Protein AF-A0A238J8S8-F1 (afdb_monomer_lite)

Organism: NCBI:txid1037362

pLDDT: mean 77.93, std 16.81, range [37.62, 94.56]

Structure (mmCIF, N/CA/C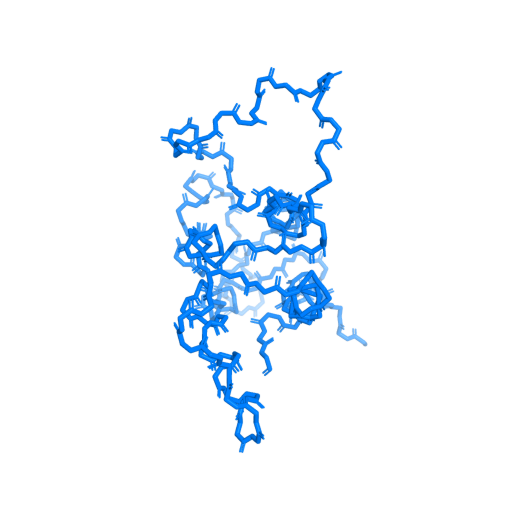/O backbone):
data_AF-A0A238J8S8-F1
#
_entry.id   AF-A0A238J8S8-F1
#
loop_
_atom_site.group_PDB
_atom_site.id
_atom_site.type_symbol
_atom_site.label_atom_id
_atom_site.label_alt_id
_atom_site.label_comp_id
_atom_site.label_asym_id
_atom_site.label_entity_id
_atom_site.label_seq_id
_atom_site.pdbx_PDB_ins_code
_atom_site.Cartn_x
_atom_site.Cartn_y
_atom_site.Cartn_z
_atom_site.occupancy
_atom_site.B_iso_or_equiv
_atom_site.auth_seq_id
_atom_site.auth_comp_id
_atom_site.auth_asym_id
_atom_site.auth_atom_id
_atom_site.pdbx_PDB_model_num
ATOM 1 N N . MET A 1 1 ? 2.644 -18.441 -16.752 1.00 52.22 1 MET A N 1
ATOM 2 C CA . MET A 1 1 ? 2.017 -17.945 -15.512 1.00 52.22 1 MET A CA 1
ATOM 3 C C . MET A 1 1 ? 2.618 -16.582 -15.269 1.00 52.22 1 MET A C 1
ATOM 5 O O . MET A 1 1 ? 3.835 -16.481 -15.352 1.00 52.22 1 MET A O 1
ATOM 9 N N . THR A 1 2 ? 1.791 -15.558 -15.099 1.00 69.06 2 THR A N 1
ATOM 10 C CA . THR A 1 2 ? 2.267 -14.206 -14.802 1.00 69.06 2 THR A CA 1
ATOM 11 C C . THR A 1 2 ? 2.541 -14.124 -13.307 1.00 69.06 2 THR A C 1
ATOM 13 O O . THR A 1 2 ? 1.655 -14.419 -12.505 1.00 69.06 2 THR A O 1
ATOM 16 N N . GLU A 1 3 ? 3.782 -13.821 -12.946 1.00 87.56 3 GLU A N 1
ATOM 17 C CA . GLU A 1 3 ? 4.188 -13.615 -11.560 1.00 87.56 3 GLU A CA 1
ATOM 18 C C . GLU A 1 3 ? 3.753 -12.212 -11.130 1.00 87.56 3 GLU A C 1
ATOM 20 O O . GLU A 1 3 ? 3.918 -11.257 -11.888 1.00 87.56 3 GLU A O 1
ATOM 25 N N . HIS A 1 4 ? 3.159 -12.103 -9.945 1.00 91.31 4 HIS A N 1
ATOM 26 C CA . HIS A 1 4 ? 2.724 -10.834 -9.374 1.00 91.31 4 HIS A CA 1
ATOM 27 C C . HIS A 1 4 ? 3.414 -10.628 -8.031 1.00 91.31 4 HIS A C 1
ATOM 29 O O . HIS A 1 4 ? 3.673 -11.591 -7.308 1.00 91.31 4 HIS A O 1
ATOM 35 N N . THR A 1 5 ? 3.691 -9.373 -7.711 1.00 93.31 5 THR A N 1
ATOM 36 C CA . THR A 1 5 ? 4.216 -8.949 -6.410 1.00 93.31 5 THR A CA 1
ATOM 37 C C . THR A 1 5 ? 3.113 -8.246 -5.608 1.00 93.31 5 THR A C 1
ATOM 39 O O . THR A 1 5 ? 1.929 -8.324 -5.952 1.00 93.31 5 THR A O 1
ATOM 42 N N . TYR A 1 6 ? 3.486 -7.568 -4.524 1.00 93.56 6 TYR A N 1
ATOM 43 C CA . TYR A 1 6 ? 2.571 -6.763 -3.724 1.00 93.56 6 TYR A CA 1
ATOM 44 C C . TYR A 1 6 ? 1.787 -5.765 -4.579 1.00 93.56 6 TYR A C 1
ATOM 46 O O . TYR A 1 6 ? 2.303 -5.187 -5.540 1.00 93.56 6 TYR A O 1
ATOM 54 N N . PHE A 1 7 ? 0.543 -5.546 -4.165 1.00 94.56 7 PHE A N 1
ATOM 55 C CA . PHE A 1 7 ? -0.431 -4.660 -4.787 1.00 94.56 7 PHE A CA 1
ATOM 56 C C . PHE A 1 7 ? -0.780 -5.061 -6.225 1.00 94.56 7 PHE A C 1
ATOM 58 O O . PHE A 1 7 ? -1.076 -4.208 -7.056 1.00 94.56 7 PHE A O 1
ATOM 65 N N . GLY A 1 8 ? -0.737 -6.364 -6.521 1.00 93.06 8 GLY A N 1
ATOM 66 C CA . GLY A 1 8 ? -1.203 -6.923 -7.789 1.00 93.06 8 GLY A CA 1
ATOM 67 C C . GLY A 1 8 ? -0.371 -6.533 -9.010 1.00 93.06 8 GLY A C 1
ATOM 68 O O . GLY A 1 8 ? -0.835 -6.715 -10.133 1.00 93.06 8 GLY A O 1
ATOM 69 N N . LEU A 1 9 ? 0.839 -5.995 -8.826 1.00 93.31 9 LEU A N 1
ATOM 70 C CA . LEU A 1 9 ? 1.680 -5.578 -9.946 1.00 93.31 9 LEU A CA 1
ATOM 71 C C . LEU A 1 9 ? 2.335 -6.782 -10.628 1.00 93.31 9 LEU A C 1
ATOM 73 O O . LEU A 1 9 ? 2.892 -7.659 -9.966 1.00 93.31 9 LEU A O 1
ATOM 77 N N . GLU A 1 10 ? 2.306 -6.801 -11.960 1.00 92.81 10 GLU A N 1
ATOM 78 C CA . GLU A 1 10 ? 2.981 -7.812 -12.776 1.00 92.81 10 GLU A CA 1
ATOM 79 C C . GLU A 1 10 ? 4.509 -7.672 -12.677 1.00 92.81 10 GLU A C 1
ATOM 81 O O . GLU A 1 10 ? 5.077 -6.592 -12.874 1.00 92.81 10 GLU A O 1
ATOM 86 N N . VAL A 1 11 ? 5.192 -8.793 -12.441 1.00 91.44 11 VAL A N 1
ATOM 87 C CA . VAL A 1 11 ? 6.652 -8.879 -12.479 1.00 91.44 11 VAL A CA 1
ATOM 88 C C . VAL A 1 11 ? 7.111 -9.107 -13.918 1.00 91.44 11 VAL A C 1
ATOM 90 O O . VAL A 1 11 ? 6.953 -10.182 -14.503 1.00 91.44 11 VAL A O 1
ATOM 93 N N . VAL A 1 12 ? 7.754 -8.097 -14.498 1.00 89.12 12 VAL A N 1
ATOM 94 C CA . VAL A 1 12 ? 8.242 -8.137 -15.877 1.00 89.12 12 VAL A CA 1
ATOM 95 C C . VAL A 1 12 ? 9.583 -8.867 -15.932 1.00 89.12 12 VAL A C 1
ATOM 97 O O . VAL A 1 12 ? 10.610 -8.371 -15.458 1.00 89.12 12 VAL A O 1
ATOM 100 N N . ASN A 1 13 ? 9.588 -10.051 -16.554 1.00 83.44 13 ASN A N 1
ATOM 101 C CA . ASN A 1 13 ? 10.779 -10.883 -16.787 1.00 83.44 13 ASN A CA 1
ATOM 102 C C . ASN A 1 13 ? 11.595 -11.203 -15.514 1.00 83.44 13 ASN A C 1
ATOM 104 O O . ASN A 1 13 ? 12.815 -11.358 -15.600 1.00 83.44 13 ASN A O 1
ATOM 108 N N . GLY A 1 14 ? 10.955 -11.247 -14.339 1.00 83.06 14 GLY A N 1
ATOM 109 C CA . GLY A 1 14 ? 11.632 -11.461 -13.051 1.00 83.06 14 GLY A CA 1
ATOM 110 C C . GLY A 1 14 ? 12.559 -10.315 -12.620 1.00 83.06 14 GLY A C 1
ATOM 111 O O . GLY A 1 14 ? 13.424 -10.518 -11.772 1.00 83.06 14 GLY A O 1
ATOM 112 N N . ARG A 1 15 ? 12.462 -9.131 -13.245 1.00 83.88 15 ARG A N 1
ATOM 113 C CA . ARG A 1 15 ? 13.406 -8.015 -13.027 1.00 83.88 15 ARG A CA 1
ATOM 114 C C . ARG A 1 15 ? 12.822 -6.861 -12.232 1.00 83.88 15 ARG A C 1
ATOM 116 O O . ARG A 1 15 ? 13.550 -6.206 -11.488 1.00 83.88 15 ARG A O 1
ATOM 123 N N . GLY A 1 16 ? 11.544 -6.571 -12.431 1.00 88.38 16 GLY A N 1
ATOM 124 C CA . GLY A 1 16 ? 10.948 -5.364 -11.889 1.00 88.38 16 GLY A CA 1
ATOM 125 C C . GLY A 1 16 ? 9.493 -5.186 -12.260 1.00 88.38 16 GLY A C 1
ATOM 126 O O . GLY A 1 16 ? 8.918 -5.997 -12.986 1.00 88.38 16 GLY A O 1
ATOM 127 N N . VAL A 1 17 ? 8.935 -4.094 -11.763 1.00 90.81 17 VAL A N 1
ATOM 128 C CA . VAL A 1 17 ? 7.557 -3.664 -12.004 1.00 90.81 17 VAL A CA 1
ATOM 129 C C . VAL A 1 17 ? 7.558 -2.396 -12.851 1.00 90.81 17 VAL A C 1
ATOM 131 O O . VAL A 1 17 ? 8.503 -1.600 -12.790 1.00 90.81 17 VAL A O 1
ATOM 134 N N . ARG A 1 18 ? 6.523 -2.204 -13.672 1.00 90.50 18 ARG A N 1
ATOM 135 C CA . ARG A 1 18 ? 6.425 -1.014 -14.525 1.00 90.50 18 ARG A CA 1
ATOM 136 C C . ARG A 1 18 ? 6.125 0.219 -13.682 1.00 90.50 18 ARG A C 1
ATOM 138 O O . ARG A 1 18 ? 5.187 0.219 -12.887 1.00 90.50 18 ARG A O 1
ATOM 145 N N . SER A 1 19 ? 6.850 1.308 -13.928 1.00 88.56 19 SER A N 1
ATOM 146 C CA . SER A 1 19 ? 6.572 2.592 -13.274 1.00 88.56 19 SER A CA 1
ATOM 147 C C . SER A 1 19 ? 5.163 3.114 -13.583 1.00 88.56 19 SER A C 1
ATOM 149 O O . SER A 1 19 ? 4.573 3.799 -12.753 1.00 88.56 19 SER A O 1
ATOM 151 N N . THR A 1 20 ? 4.606 2.784 -14.754 1.00 89.25 20 THR A N 1
ATOM 152 C CA . THR A 1 20 ? 3.225 3.132 -15.131 1.00 89.25 20 THR A CA 1
ATOM 153 C C . THR A 1 20 ? 2.192 2.417 -14.276 1.00 89.25 20 THR A C 1
ATOM 155 O O . THR A 1 20 ? 1.210 3.036 -13.885 1.00 89.25 20 THR A O 1
ATOM 158 N N . ASP A 1 21 ? 2.432 1.148 -13.949 1.00 91.81 21 ASP A N 1
ATOM 159 C CA . ASP A 1 21 ? 1.497 0.349 -13.158 1.00 91.81 21 ASP A CA 1
ATOM 160 C C . ASP A 1 21 ? 1.533 0.818 -11.695 1.00 91.81 21 ASP A C 1
ATOM 162 O O . ASP A 1 21 ? 0.488 0.987 -11.070 1.00 91.81 21 ASP A O 1
ATOM 166 N N . ILE A 1 22 ? 2.721 1.173 -11.180 1.00 91.50 22 ILE A N 1
ATOM 167 C CA . ILE A 1 22 ? 2.851 1.833 -9.870 1.00 91.50 22 ILE A CA 1
ATOM 168 C C . ILE A 1 22 ? 2.095 3.170 -9.841 1.00 91.50 22 ILE A C 1
ATOM 170 O O . ILE A 1 22 ? 1.451 3.487 -8.844 1.00 91.50 22 ILE A O 1
ATOM 174 N N . ALA A 1 23 ? 2.140 3.953 -10.924 1.00 90.81 23 ALA A N 1
ATOM 175 C CA . ALA A 1 23 ? 1.446 5.241 -11.007 1.00 90.81 23 ALA A CA 1
ATOM 176 C C . ALA A 1 23 ? -0.089 5.119 -10.943 1.00 90.81 23 ALA A C 1
ATOM 178 O O . ALA A 1 23 ? -0.769 6.110 -10.679 1.00 90.81 23 ALA A O 1
ATOM 179 N N . CYS A 1 24 ? -0.639 3.922 -11.159 1.00 92.75 24 CYS A N 1
ATOM 180 C CA . CYS A 1 24 ? -2.065 3.646 -11.002 1.00 92.75 24 CYS A CA 1
ATOM 181 C C . CYS A 1 24 ? -2.464 3.290 -9.561 1.00 92.75 24 CYS A C 1
ATOM 183 O O . CYS A 1 24 ? -3.660 3.234 -9.267 1.00 92.75 24 CYS A O 1
ATOM 185 N N . LEU A 1 25 ? -1.505 3.053 -8.661 1.00 94.38 25 LEU A N 1
ATOM 186 C CA . LEU A 1 25 ? -1.804 2.661 -7.288 1.00 94.38 25 LEU A CA 1
ATOM 187 C C . LEU A 1 25 ? -2.322 3.840 -6.450 1.00 94.38 25 LEU A C 1
ATOM 189 O O . LEU A 1 25 ? -1.846 4.968 -6.601 1.00 94.38 25 LEU A O 1
ATOM 193 N N . PRO A 1 26 ? -3.210 3.589 -5.469 1.00 93.44 26 PRO A N 1
ATOM 194 C CA . PRO A 1 26 ? -3.768 4.638 -4.611 1.00 93.44 26 PRO A CA 1
ATOM 195 C C . PRO A 1 26 ? -2.768 5.417 -3.746 1.00 93.44 26 PRO A C 1
ATOM 197 O O . PRO A 1 26 ? -3.154 6.389 -3.111 1.00 93.44 26 PRO A O 1
ATOM 200 N N . PHE A 1 27 ? -1.507 4.985 -3.690 1.00 91.62 27 PHE A N 1
ATOM 201 C CA . PHE A 1 27 ? -0.420 5.629 -2.950 1.00 91.62 27 PHE A CA 1
ATOM 202 C C . PHE A 1 27 ? 0.771 5.991 -3.861 1.00 91.62 27 PHE A C 1
ATOM 204 O O . PHE A 1 27 ? 1.892 6.150 -3.377 1.00 91.62 27 PHE A O 1
ATOM 211 N N . ALA A 1 28 ? 0.557 6.131 -5.174 1.00 90.38 28 ALA A N 1
ATOM 212 C CA . ALA A 1 28 ? 1.609 6.448 -6.148 1.00 90.38 28 ALA A CA 1
ATOM 213 C C . ALA A 1 28 ? 2.428 7.706 -5.794 1.00 90.38 28 ALA A C 1
ATOM 215 O O . ALA A 1 28 ? 3.653 7.718 -5.947 1.00 90.38 28 ALA A O 1
ATOM 216 N N . ASP A 1 29 ? 1.776 8.746 -5.267 1.00 87.44 29 ASP A N 1
ATOM 217 C CA . ASP A 1 29 ? 2.447 9.975 -4.824 1.00 87.44 29 ASP A CA 1
ATOM 218 C C . ASP A 1 29 ? 3.370 9.717 -3.629 1.00 87.44 29 ASP A C 1
ATOM 220 O O . ASP A 1 29 ? 4.489 10.227 -3.570 1.00 87.44 29 ASP A O 1
ATOM 224 N N . PHE A 1 30 ? 2.928 8.875 -2.694 1.00 87.00 30 PHE A N 1
ATOM 225 C CA . PHE A 1 30 ? 3.712 8.475 -1.528 1.00 87.00 30 PHE A CA 1
ATOM 226 C C . PHE A 1 30 ? 4.919 7.625 -1.929 1.00 87.00 30 PHE A C 1
ATOM 228 O O . PHE A 1 30 ? 6.034 7.881 -1.473 1.00 87.00 30 PHE A O 1
ATOM 235 N N . TRP A 1 31 ? 4.732 6.676 -2.853 1.00 86.88 31 TRP A N 1
ATOM 236 C CA . TRP A 1 31 ? 5.847 5.962 -3.475 1.00 86.88 31 TRP A CA 1
ATOM 237 C C . TRP A 1 31 ? 6.837 6.939 -4.120 1.00 86.88 31 TRP A C 1
ATOM 239 O O . TRP A 1 31 ? 8.026 6.883 -3.815 1.00 86.88 31 TRP A O 1
ATOM 249 N N . SER A 1 32 ? 6.360 7.879 -4.940 1.00 83.12 32 SER A N 1
ATOM 250 C CA . SER A 1 32 ? 7.204 8.850 -5.655 1.00 83.12 32 SER A CA 1
ATOM 251 C C . SER A 1 32 ? 8.058 9.710 -4.713 1.00 83.12 32 SER A C 1
ATOM 253 O O . SER A 1 32 ? 9.208 10.018 -5.027 1.00 83.12 32 SER A O 1
ATOM 255 N N . GLN A 1 33 ? 7.535 10.052 -3.533 1.00 80.06 33 GLN A N 1
ATOM 256 C CA . GLN A 1 33 ? 8.285 10.757 -2.485 1.00 80.06 33 GLN A CA 1
ATOM 257 C C . GLN A 1 33 ? 9.313 9.862 -1.779 1.00 80.06 33 GLN A C 1
ATOM 259 O O . GLN A 1 33 ? 10.346 10.353 -1.327 1.00 80.06 33 GLN A O 1
ATOM 264 N N . SER A 1 34 ? 9.057 8.554 -1.704 1.00 72.00 34 SER A N 1
ATOM 265 C CA . SER A 1 34 ? 9.952 7.581 -1.066 1.00 72.00 34 SER A CA 1
ATOM 266 C C . SER A 1 34 ? 11.189 7.217 -1.879 1.00 72.00 34 SER A C 1
ATOM 268 O O . SER A 1 34 ? 12.160 6.694 -1.333 1.00 72.00 34 SER A O 1
ATOM 270 N N . VAL A 1 35 ? 11.162 7.511 -3.177 1.00 71.69 35 VAL A N 1
ATOM 271 C CA . VAL A 1 35 ? 12.156 7.049 -4.146 1.00 71.69 35 VAL A CA 1
ATOM 272 C C . VAL A 1 35 ? 13.107 8.128 -4.642 1.00 71.69 35 VAL A C 1
ATOM 274 O O . VAL A 1 35 ? 13.786 7.930 -5.655 1.00 71.69 35 VAL A O 1
ATOM 277 N N . VAL A 1 36 ? 13.202 9.254 -3.931 1.00 63.03 36 VAL A N 1
ATOM 278 C CA . VAL A 1 36 ? 14.194 10.299 -4.213 1.00 63.03 36 VAL A CA 1
ATOM 279 C C . VAL A 1 36 ? 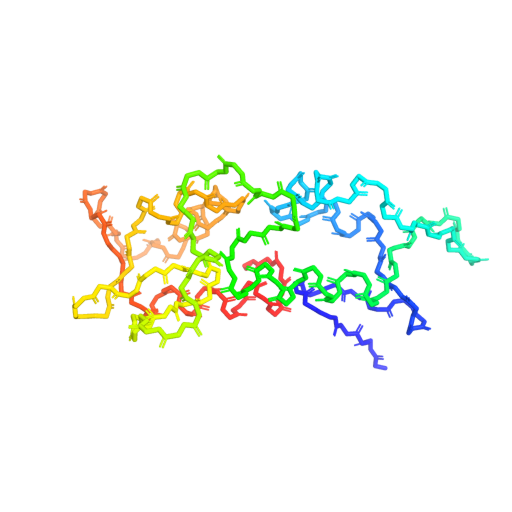15.599 9.688 -4.104 1.00 63.03 36 VAL A C 1
ATOM 281 O O . VAL A 1 36 ? 16.108 9.443 -3.016 1.00 63.03 36 VAL A O 1
ATOM 284 N N . GLY A 1 37 ? 16.220 9.402 -5.254 1.00 55.41 37 GLY A N 1
ATOM 285 C CA . GLY A 1 37 ? 17.527 8.740 -5.346 1.00 55.41 37 GLY A CA 1
ATOM 286 C C . GLY A 1 37 ? 17.504 7.211 -5.514 1.00 55.41 37 GLY A C 1
ATOM 287 O O . GLY A 1 37 ? 18.574 6.605 -5.507 1.00 55.41 37 GLY A O 1
ATOM 288 N N . SER A 1 38 ? 16.336 6.578 -5.680 1.00 57.84 38 SER A N 1
ATOM 289 C CA . SER A 1 38 ? 16.254 5.149 -6.036 1.00 57.84 38 SER A CA 1
ATOM 290 C C . SER A 1 38 ? 16.752 4.888 -7.463 1.00 57.84 38 SER A C 1
ATOM 292 O O . SER A 1 38 ? 16.695 5.763 -8.334 1.00 57.84 38 SER A O 1
ATOM 294 N N . THR A 1 39 ? 17.233 3.670 -7.716 1.00 57.06 39 THR A N 1
ATOM 295 C CA . THR A 1 39 ? 17.759 3.304 -9.033 1.00 57.06 39 THR A CA 1
ATOM 296 C C . THR A 1 39 ? 16.617 2.819 -9.920 1.00 57.06 39 THR A C 1
ATOM 298 O O . THR A 1 39 ? 16.103 1.721 -9.740 1.00 57.06 39 THR A O 1
ATOM 301 N N . GLN A 1 40 ? 16.233 3.622 -10.910 1.00 65.12 40 GLN A N 1
ATOM 302 C CA . GLN A 1 40 ? 15.319 3.190 -11.969 1.00 65.12 40 GLN A CA 1
ATOM 303 C C . GLN A 1 40 ? 16.116 2.672 -13.166 1.00 65.12 40 GLN A C 1
ATOM 305 O O . GLN A 1 40 ? 17.169 3.220 -13.507 1.00 65.12 40 GLN A O 1
ATOM 310 N N . ALA A 1 41 ? 15.610 1.632 -13.824 1.00 60.00 41 ALA A N 1
ATOM 311 C CA . ALA A 1 41 ? 16.208 1.088 -15.035 1.00 60.00 41 ALA A CA 1
ATOM 312 C C . ALA A 1 41 ? 15.266 1.271 -16.229 1.00 60.00 41 ALA A C 1
ATOM 314 O O . ALA A 1 41 ? 14.056 1.081 -16.121 1.00 60.00 41 ALA A O 1
ATOM 315 N N . LEU A 1 42 ? 15.825 1.594 -17.395 1.00 59.28 42 LEU A N 1
ATOM 316 C CA . LEU A 1 42 ? 15.088 1.509 -18.654 1.00 59.28 42 LEU A CA 1
ATOM 317 C C . LEU A 1 42 ? 14.865 0.033 -18.998 1.00 59.28 42 LEU A C 1
ATOM 319 O O . LEU A 1 42 ? 15.811 -0.748 -19.130 1.00 59.28 42 LEU A O 1
ATOM 323 N N . GLY A 1 43 ? 13.604 -0.348 -19.158 1.00 59.19 43 GLY A N 1
ATOM 324 C CA . GLY A 1 43 ? 13.187 -1.647 -19.654 1.00 59.19 43 GLY A CA 1
ATOM 325 C C . GLY A 1 43 ? 13.730 -1.872 -21.062 1.00 59.19 43 GLY A C 1
ATOM 326 O O . GLY A 1 43 ? 13.381 -1.173 -22.013 1.00 59.19 43 GLY A O 1
ATOM 327 N N . HIS A 1 44 ? 14.592 -2.878 -21.200 1.00 53.44 44 HIS A N 1
ATOM 328 C CA . HIS A 1 44 ? 15.354 -3.154 -22.422 1.00 53.44 44 HIS A CA 1
ATOM 329 C C . HIS A 1 44 ? 14.511 -3.569 -23.647 1.00 53.44 44 HIS A C 1
ATOM 331 O O . HIS A 1 44 ? 15.065 -3.652 -24.740 1.00 53.44 44 HIS A O 1
ATOM 337 N N . SER A 1 45 ? 13.211 -3.852 -23.501 1.00 53.41 45 SER A N 1
ATOM 338 C CA . SER A 1 45 ? 12.380 -4.438 -24.568 1.00 53.41 45 SER A CA 1
ATOM 339 C C . SER A 1 45 ? 11.305 -3.515 -25.148 1.00 53.41 45 SER A C 1
ATOM 341 O O . SER A 1 45 ? 10.850 -3.760 -26.260 1.00 53.41 45 SER A O 1
ATOM 343 N N . ASN A 1 46 ? 10.893 -2.468 -24.434 1.00 63.00 46 ASN A N 1
ATOM 344 C CA . ASN A 1 46 ? 9.797 -1.578 -24.843 1.00 63.00 46 ASN A CA 1
ATOM 345 C C . ASN A 1 46 ? 10.039 -0.094 -24.514 1.00 63.00 46 ASN A C 1
ATOM 347 O O . ASN A 1 46 ? 9.214 0.742 -24.870 1.00 63.00 46 ASN A O 1
ATOM 351 N N . GLY A 1 47 ? 11.161 0.246 -23.868 1.00 67.00 47 GLY A N 1
ATOM 352 C CA . GLY A 1 47 ? 11.452 1.619 -23.449 1.00 67.00 47 GLY A CA 1
ATOM 353 C C . GLY A 1 47 ? 10.646 2.090 -22.234 1.00 67.00 47 GLY A C 1
ATOM 354 O O . GLY A 1 47 ? 10.713 3.270 -21.899 1.00 67.00 47 GLY A O 1
ATOM 355 N N . GLU A 1 48 ? 9.904 1.202 -21.563 1.00 76.69 48 GLU A N 1
ATOM 356 C CA . GLU A 1 48 ? 9.217 1.521 -20.307 1.00 76.69 48 GLU A CA 1
ATOM 357 C C . GLU A 1 48 ? 10.206 1.560 -19.146 1.00 76.69 48 GLU A C 1
ATOM 359 O O . GLU A 1 48 ? 11.127 0.750 -19.073 1.00 76.69 48 GLU A O 1
ATOM 364 N N . TRP A 1 49 ? 10.005 2.475 -18.203 1.00 83.62 49 TRP A N 1
ATOM 365 C CA . TRP A 1 49 ? 10.784 2.486 -16.970 1.00 83.62 49 TRP A CA 1
ATOM 366 C C . TRP A 1 49 ? 10.328 1.361 -16.045 1.00 83.62 49 TRP A C 1
ATOM 368 O O . TRP A 1 49 ? 9.133 1.206 -15.779 1.00 83.62 49 TRP A O 1
ATOM 378 N N . LEU A 1 50 ? 11.298 0.583 -15.568 1.00 86.94 50 LEU A N 1
ATOM 379 C CA . LEU A 1 50 ? 11.100 -0.453 -14.569 1.00 86.94 50 LEU A CA 1
ATOM 380 C C . LEU A 1 50 ? 11.744 -0.019 -13.254 1.00 86.94 50 LEU A C 1
ATOM 382 O O . LEU A 1 50 ? 12.895 0.434 -13.213 1.00 86.94 50 LEU A O 1
ATOM 386 N N . VAL A 1 51 ? 11.005 -0.226 -12.174 1.00 88.62 51 VAL A N 1
ATOM 387 C CA . VAL A 1 51 ? 11.541 -0.215 -10.816 1.00 88.62 51 VAL A CA 1
ATOM 388 C C . VAL A 1 51 ? 12.038 -1.622 -10.519 1.00 88.62 51 VAL A C 1
ATOM 390 O O . VAL A 1 51 ? 11.314 -2.592 -10.762 1.00 88.62 51 VAL A O 1
ATOM 393 N N . TYR A 1 52 ? 13.267 -1.753 -10.016 1.00 88.19 52 TYR A N 1
ATOM 394 C CA . TYR A 1 52 ? 13.805 -3.061 -9.651 1.00 88.19 52 TYR A CA 1
ATOM 395 C C . TYR A 1 52 ? 12.905 -3.755 -8.633 1.00 88.19 52 TYR A C 1
ATOM 397 O O . TYR A 1 52 ? 12.483 -3.143 -7.653 1.00 88.19 52 TYR A O 1
ATOM 405 N N . LEU A 1 53 ? 12.658 -5.049 -8.855 1.00 89.62 53 LEU A N 1
ATOM 406 C CA . LEU A 1 53 ? 11.754 -5.833 -8.014 1.00 89.62 53 LEU A CA 1
ATOM 407 C C . LEU A 1 53 ? 12.174 -5.772 -6.541 1.00 89.62 53 LEU A C 1
ATOM 409 O O . LEU A 1 53 ? 11.345 -5.526 -5.680 1.00 89.62 53 LEU A O 1
ATOM 413 N N . HIS A 1 54 ? 13.478 -5.877 -6.277 1.00 87.88 54 HIS A N 1
ATOM 414 C CA . HIS A 1 54 ? 14.029 -5.782 -4.928 1.00 87.88 54 HIS A CA 1
ATOM 415 C C . HIS A 1 54 ? 13.730 -4.441 -4.237 1.00 87.88 54 HIS A C 1
ATOM 417 O O . HIS A 1 54 ? 13.369 -4.421 -3.064 1.00 87.88 54 HIS A O 1
ATOM 423 N N . ASP A 1 55 ? 13.864 -3.317 -4.949 1.00 87.19 55 ASP A N 1
ATOM 424 C CA . ASP A 1 55 ? 13.589 -1.991 -4.382 1.00 87.19 55 ASP A CA 1
ATOM 425 C C . ASP A 1 55 ? 12.092 -1.819 -4.096 1.00 87.19 55 ASP A C 1
ATOM 427 O O . ASP A 1 55 ? 11.714 -1.283 -3.051 1.00 87.19 55 ASP A O 1
ATOM 431 N N . TRP A 1 56 ? 11.247 -2.321 -5.000 1.00 90.62 56 TRP A N 1
ATOM 432 C CA . TRP A 1 56 ? 9.799 -2.336 -4.826 1.00 90.62 56 TRP A CA 1
ATOM 433 C C . TRP A 1 56 ? 9.367 -3.190 -3.629 1.00 90.62 56 TRP A C 1
ATOM 435 O O . TRP A 1 56 ? 8.619 -2.718 -2.774 1.00 90.62 56 TRP A O 1
ATOM 445 N N . GLU A 1 57 ? 9.859 -4.424 -3.526 1.00 91.31 57 GLU A N 1
ATOM 446 C CA . GLU A 1 57 ? 9.504 -5.350 -2.447 1.00 91.31 57 GLU A CA 1
ATOM 447 C C . GLU A 1 57 ? 9.973 -4.839 -1.085 1.00 91.31 57 GLU A C 1
ATOM 449 O O . GLU A 1 57 ? 9.184 -4.821 -0.143 1.00 91.31 57 GLU A O 1
ATOM 454 N N . ASN A 1 58 ? 11.195 -4.307 -0.993 1.00 87.50 58 ASN A N 1
ATOM 455 C CA . ASN A 1 58 ? 11.696 -3.696 0.241 1.00 87.50 58 ASN A CA 1
ATOM 456 C C . ASN A 1 58 ? 10.817 -2.525 0.708 1.00 87.50 58 ASN A C 1
ATOM 458 O O . ASN A 1 58 ? 10.564 -2.364 1.906 1.00 87.50 58 ASN A O 1
ATOM 462 N N . PHE A 1 59 ? 10.366 -1.685 -0.228 1.00 88.38 59 PHE A N 1
ATOM 463 C CA . PHE A 1 59 ? 9.421 -0.618 0.084 1.00 88.38 59 PHE A CA 1
ATOM 464 C C . PHE A 1 59 ? 8.087 -1.187 0.566 1.00 88.38 59 PHE A C 1
ATOM 466 O O . PHE A 1 59 ? 7.592 -0.751 1.605 1.00 88.38 59 PHE A O 1
ATOM 473 N N . CYS A 1 60 ? 7.527 -2.166 -0.147 1.00 91.06 60 CYS A N 1
ATOM 474 C CA . CYS A 1 60 ? 6.240 -2.765 0.190 1.00 91.06 60 CYS A CA 1
ATOM 475 C C . CYS A 1 60 ? 6.271 -3.414 1.571 1.00 91.06 60 CYS A C 1
ATOM 477 O O . CYS A 1 60 ? 5.384 -3.152 2.374 1.00 91.06 60 CYS A O 1
ATOM 479 N N . GLU A 1 61 ? 7.296 -4.201 1.889 1.00 89.25 61 GLU A N 1
ATOM 480 C CA . GLU A 1 61 ? 7.444 -4.829 3.204 1.00 89.25 61 GLU A CA 1
ATOM 481 C C . GLU A 1 61 ? 7.510 -3.796 4.331 1.00 89.25 61 GLU A C 1
ATOM 483 O O . GLU A 1 61 ? 6.846 -3.947 5.362 1.00 89.25 61 GLU A O 1
ATOM 488 N N . LEU A 1 62 ? 8.286 -2.723 4.139 1.00 86.62 62 LEU A N 1
ATOM 489 C CA . LEU A 1 62 ? 8.359 -1.641 5.114 1.00 86.62 62 LEU A CA 1
ATOM 490 C C . LEU A 1 62 ? 6.994 -0.969 5.268 1.00 86.62 62 LEU A C 1
ATOM 492 O O . LEU A 1 62 ? 6.497 -0.858 6.388 1.00 86.62 62 LEU A O 1
ATOM 496 N N . PHE A 1 63 ? 6.376 -0.586 4.155 1.00 89.31 63 PHE A N 1
ATOM 497 C CA . PHE A 1 63 ? 5.102 0.115 4.131 1.00 89.31 63 PHE A CA 1
ATOM 498 C C . PHE A 1 63 ? 3.964 -0.724 4.729 1.00 89.31 63 PHE A C 1
ATOM 500 O O . PHE A 1 63 ? 3.205 -0.234 5.561 1.00 89.31 63 PHE A O 1
ATOM 507 N N . ILE A 1 64 ? 3.881 -2.010 4.395 1.00 90.25 64 ILE A N 1
ATOM 508 C CA . ILE A 1 64 ? 2.896 -2.953 4.939 1.00 90.25 64 ILE A CA 1
ATOM 509 C C . ILE A 1 64 ? 3.113 -3.168 6.437 1.00 90.25 64 ILE A C 1
ATOM 511 O O . ILE A 1 64 ? 2.148 -3.358 7.174 1.00 90.25 64 ILE A O 1
ATOM 515 N N . ARG A 1 65 ? 4.354 -3.136 6.925 1.00 86.56 65 ARG A N 1
ATOM 516 C CA . ARG A 1 65 ? 4.631 -3.310 8.355 1.00 86.56 65 ARG A CA 1
ATOM 517 C C . ARG A 1 65 ? 4.352 -2.047 9.168 1.00 86.56 65 ARG A C 1
ATOM 519 O O . ARG A 1 65 ? 3.904 -2.156 10.305 1.00 86.56 65 ARG A O 1
ATOM 526 N N . THR A 1 66 ? 4.656 -0.867 8.632 1.00 84.00 66 THR A N 1
ATOM 527 C CA . THR A 1 66 ? 4.737 0.366 9.438 1.00 84.00 66 THR A CA 1
ATOM 528 C C . THR A 1 66 ? 3.819 1.491 8.976 1.00 84.00 66 THR A C 1
ATOM 530 O O . THR A 1 66 ? 3.641 2.449 9.721 1.00 84.00 66 THR A O 1
ATOM 533 N N . GLY A 1 67 ? 3.277 1.417 7.759 1.00 84.88 67 GLY A N 1
ATOM 534 C CA . GLY A 1 67 ? 2.577 2.529 7.111 1.00 84.88 67 GLY A CA 1
ATOM 535 C C . GLY A 1 67 ? 3.506 3.674 6.685 1.00 84.88 67 GLY A C 1
ATOM 536 O O . GLY A 1 67 ? 3.025 4.729 6.284 1.00 84.88 67 GLY A O 1
ATOM 537 N N . GLN A 1 68 ? 4.830 3.491 6.771 1.00 78.75 68 GLN A N 1
ATOM 538 C CA . GLN A 1 68 ? 5.853 4.526 6.565 1.00 78.75 68 GLN A CA 1
ATOM 539 C C . GLN A 1 68 ? 6.849 4.154 5.452 1.00 78.75 68 GLN A C 1
ATOM 541 O O . GLN A 1 68 ? 6.911 3.001 5.025 1.00 78.75 68 GLN A O 1
ATOM 546 N N . TYR A 1 69 ? 7.683 5.118 5.034 1.00 72.50 69 TYR A N 1
ATOM 547 C CA . TYR A 1 69 ? 8.847 4.884 4.165 1.00 72.50 69 TYR A CA 1
ATOM 548 C C . TYR A 1 69 ? 10.155 5.415 4.782 1.00 72.50 69 TYR A C 1
ATOM 550 O O . TYR A 1 69 ? 10.154 6.073 5.820 1.00 72.50 69 TYR A O 1
ATOM 558 N N . ARG A 1 70 ? 11.301 5.095 4.162 1.00 56.84 70 ARG A N 1
ATOM 559 C CA . ARG A 1 70 ? 12.664 5.259 4.717 1.00 56.84 70 ARG A CA 1
ATOM 560 C C . ARG A 1 70 ? 13.003 6.666 5.252 1.00 56.84 70 ARG A C 1
ATOM 562 O O . ARG A 1 70 ? 13.809 6.758 6.179 1.00 56.84 70 ARG A O 1
ATOM 569 N N . ASP A 1 71 ? 12.376 7.719 4.721 1.00 54.00 71 ASP A N 1
ATOM 570 C CA . ASP A 1 71 ? 12.672 9.121 5.057 1.00 54.00 71 ASP A CA 1
ATOM 571 C C . ASP A 1 71 ? 11.565 9.852 5.834 1.00 54.00 71 ASP A C 1
ATOM 573 O O . ASP A 1 71 ? 11.732 11.025 6.171 1.00 54.00 71 ASP A O 1
ATOM 577 N N . THR A 1 72 ? 10.478 9.181 6.236 1.00 53.66 72 THR A N 1
ATOM 578 C CA . THR A 1 72 ? 9.558 9.729 7.253 1.00 53.66 72 THR A CA 1
ATOM 579 C C . THR A 1 72 ? 10.198 9.637 8.639 1.00 53.66 72 THR A C 1
ATOM 581 O O . THR A 1 72 ? 9.773 8.869 9.497 1.00 53.66 72 THR A O 1
ATOM 584 N N . LYS A 1 73 ? 11.266 10.408 8.863 1.00 45.44 73 LYS A N 1
ATOM 585 C CA . LYS A 1 73 ? 11.871 10.597 10.190 1.00 45.44 73 LYS A CA 1
ATOM 586 C C . LYS A 1 73 ? 11.153 11.665 11.024 1.00 45.44 73 LYS A C 1
ATOM 588 O O . LYS A 1 73 ? 11.322 11.659 12.237 1.00 45.44 73 LYS A O 1
ATOM 593 N N . ASP A 1 74 ? 10.311 12.500 10.404 1.00 42.12 74 ASP A N 1
ATOM 594 C CA . ASP A 1 74 ? 9.717 13.686 11.049 1.00 42.12 74 ASP A CA 1
ATOM 595 C C . ASP A 1 74 ? 8.173 13.741 11.078 1.00 42.12 74 ASP A C 1
ATOM 597 O O . ASP A 1 74 ? 7.601 14.698 11.599 1.00 42.12 74 ASP A O 1
ATOM 601 N N . ALA A 1 75 ? 7.457 12.715 10.606 1.00 42.56 75 ALA A N 1
ATOM 602 C CA . ALA A 1 75 ? 6.005 12.640 10.797 1.00 42.56 75 ALA A CA 1
ATOM 603 C C . ALA A 1 75 ? 5.697 12.024 12.173 1.00 42.56 75 ALA A C 1
ATOM 605 O O . ALA A 1 75 ? 5.666 10.809 12.329 1.00 42.56 75 ALA A O 1
ATOM 606 N N . ALA A 1 76 ? 5.569 12.895 13.176 1.00 41.62 76 ALA A N 1
ATOM 607 C CA . ALA A 1 76 ? 5.058 12.682 14.533 1.00 41.62 76 ALA A CA 1
ATOM 608 C C . ALA A 1 76 ? 4.446 11.295 14.850 1.00 41.62 76 ALA A C 1
ATOM 610 O O . ALA A 1 76 ? 3.235 11.139 14.898 1.00 41.62 76 ALA A O 1
ATOM 611 N N . HIS A 1 77 ? 5.308 10.315 15.120 1.00 43.00 77 HIS A N 1
ATOM 612 C CA . HIS A 1 77 ? 5.178 9.227 16.095 1.00 43.00 77 HIS A CA 1
ATOM 613 C C . HIS A 1 77 ? 6.471 8.420 15.970 1.00 43.00 77 HIS A C 1
ATOM 615 O O . HIS A 1 77 ? 6.639 7.563 15.104 1.00 43.00 77 HIS A O 1
ATOM 621 N N . SER A 1 78 ? 7.445 8.768 16.803 1.00 40.56 78 SER A N 1
ATOM 622 C CA . SER A 1 78 ? 8.765 8.151 16.893 1.00 40.56 78 SER A CA 1
ATOM 623 C C . SER A 1 78 ? 8.675 6.712 17.426 1.00 40.56 78 SER A C 1
ATOM 625 O O . SER A 1 78 ? 9.161 6.396 18.506 1.00 40.56 78 SER A O 1
ATOM 627 N N . VAL A 1 79 ? 8.112 5.806 16.623 1.00 43.41 79 VAL A N 1
ATOM 628 C CA . VAL A 1 79 ? 8.066 4.344 16.842 1.00 43.41 79 VAL A CA 1
ATOM 629 C C . VAL A 1 79 ? 9.337 3.669 16.295 1.00 43.41 79 VAL A C 1
ATOM 631 O O . VAL A 1 79 ? 9.379 2.485 16.002 1.00 43.41 79 VAL A O 1
ATOM 634 N N . TRP A 1 80 ? 10.433 4.417 16.157 1.00 40.91 80 TRP A N 1
ATOM 635 C CA . TRP A 1 80 ? 11.759 3.836 15.915 1.00 40.91 80 TRP A CA 1
ATOM 636 C C . TRP A 1 80 ? 12.618 3.778 17.181 1.00 40.91 80 TRP A C 1
ATOM 638 O O . TRP A 1 80 ? 13.732 3.265 17.124 1.00 40.91 80 TRP A O 1
ATOM 648 N N . ARG A 1 81 ? 12.123 4.273 18.331 1.00 37.62 81 ARG A N 1
ATOM 649 C CA . ARG A 1 81 ? 12.899 4.300 19.583 1.00 37.62 81 ARG A CA 1
ATOM 650 C C . ARG A 1 81 ? 12.623 3.152 20.560 1.00 37.62 81 ARG A C 1
ATOM 652 O O . ARG A 1 81 ? 13.345 3.053 21.541 1.00 37.62 81 ARG A O 1
ATOM 659 N N . TYR A 1 82 ? 11.666 2.266 20.290 1.00 41.69 82 TYR A N 1
ATOM 660 C CA . TYR A 1 82 ? 11.330 1.173 21.209 1.00 41.69 82 TYR A CA 1
ATOM 661 C C . TYR A 1 82 ? 11.035 -0.126 20.454 1.00 41.69 82 TYR A C 1
ATOM 663 O O . TYR A 1 82 ? 9.889 -0.520 20.289 1.00 41.69 82 TYR A O 1
ATOM 671 N N . TRP A 1 83 ? 12.093 -0.800 20.002 1.00 48.84 83 TRP A N 1
ATOM 672 C CA . TRP A 1 83 ? 12.036 -2.203 19.564 1.00 48.84 83 TRP A CA 1
ATOM 673 C C . TRP A 1 83 ? 12.494 -3.163 20.670 1.00 48.84 83 TRP A C 1
ATOM 675 O O . TRP A 1 83 ? 13.001 -4.238 20.372 1.00 48.84 8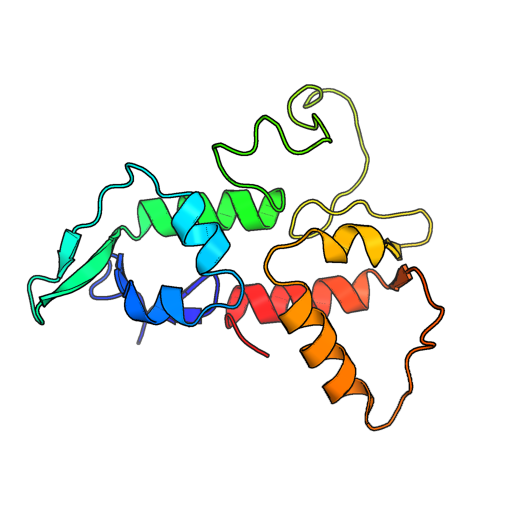3 TRP A O 1
ATOM 685 N N . GLU A 1 84 ? 12.327 -2.781 21.939 1.00 46.66 84 GLU A N 1
ATOM 686 C CA . GLU A 1 84 ? 12.630 -3.680 23.058 1.00 46.66 84 GLU A CA 1
ATOM 687 C C . GLU A 1 84 ? 11.499 -3.874 24.075 1.00 46.66 84 GLU A C 1
ATOM 689 O O . GLU A 1 84 ? 11.623 -4.823 24.829 1.00 46.66 84 GLU A O 1
ATOM 694 N N . ASP A 1 85 ? 10.381 -3.121 24.087 1.00 48.56 85 ASP A N 1
ATOM 695 C CA . ASP A 1 85 ? 9.408 -3.308 25.193 1.00 48.56 85 ASP A CA 1
ATOM 696 C C . ASP A 1 85 ? 7.930 -2.893 24.982 1.00 48.56 85 ASP A C 1
ATOM 698 O O . ASP A 1 85 ? 7.176 -2.879 25.952 1.00 48.56 85 ASP A O 1
ATOM 702 N N . ASP A 1 86 ? 7.445 -2.607 23.765 1.00 53.06 86 ASP A N 1
ATOM 703 C CA . ASP A 1 86 ? 6.017 -2.272 23.566 1.00 53.06 86 ASP A CA 1
ATOM 704 C C . ASP A 1 86 ? 5.247 -3.414 22.878 1.00 53.06 86 ASP A C 1
ATOM 706 O O . ASP A 1 86 ? 5.180 -3.520 21.654 1.00 53.06 86 ASP A O 1
ATOM 710 N N . PHE A 1 87 ? 4.636 -4.282 23.690 1.00 56.88 87 PHE A N 1
ATOM 711 C CA . PHE A 1 87 ? 3.789 -5.423 23.295 1.00 56.88 87 PHE A CA 1
ATOM 712 C C . PHE A 1 87 ? 2.464 -5.027 22.613 1.00 56.88 87 PHE A C 1
ATOM 714 O O . PHE A 1 87 ? 1.538 -5.836 22.553 1.00 56.88 87 PHE A O 1
ATOM 721 N N . THR A 1 88 ? 2.325 -3.799 22.110 1.00 60.88 88 THR A N 1
ATOM 722 C CA . THR A 1 88 ? 1.079 -3.368 21.473 1.00 60.88 88 THR A CA 1
ATOM 723 C C . THR A 1 88 ? 0.961 -4.032 20.100 1.00 60.88 88 THR A C 1
ATOM 725 O O . THR A 1 88 ? 1.751 -3.711 19.206 1.00 60.88 88 THR A O 1
ATOM 728 N N . PRO A 1 89 ? -0.006 -4.945 19.888 1.00 70.94 89 PRO A N 1
ATOM 729 C CA . PRO A 1 89 ? -0.169 -5.585 18.596 1.00 70.94 89 PRO A CA 1
ATOM 730 C C . PRO A 1 89 ? -0.542 -4.523 17.555 1.00 70.94 89 PRO A C 1
ATOM 732 O O . PRO A 1 89 ? -1.438 -3.699 17.763 1.00 70.94 89 PRO A O 1
ATOM 735 N N . LYS A 1 90 ? 0.185 -4.524 16.437 1.00 80.25 90 LYS A N 1
ATOM 736 C CA . LYS A 1 90 ? -0.055 -3.641 15.293 1.00 80.25 90 LYS A CA 1
ATOM 737 C C . LYS A 1 90 ? -0.699 -4.433 14.164 1.00 80.25 90 LYS A C 1
ATOM 739 O O . LYS A 1 90 ? -0.452 -5.628 14.006 1.00 80.25 90 LYS A O 1
ATOM 744 N N . THR A 1 91 ? -1.517 -3.751 13.379 1.00 86.56 91 THR A N 1
ATOM 745 C CA . THR A 1 91 ? -2.122 -4.303 12.161 1.00 86.56 91 THR A CA 1
ATOM 746 C C . THR A 1 91 ? -1.207 -4.099 10.948 1.00 86.56 91 THR A C 1
ATOM 748 O O . THR A 1 91 ? -0.115 -3.534 11.063 1.00 86.56 91 THR A O 1
ATOM 751 N N . TYR A 1 92 ? -1.679 -4.496 9.762 1.00 87.75 92 TYR A N 1
ATOM 752 C CA . TYR A 1 92 ? -1.127 -3.988 8.507 1.00 87.75 92 TYR A CA 1
ATOM 753 C C . TYR A 1 92 ? -1.095 -2.454 8.497 1.00 87.75 92 TYR A C 1
ATOM 755 O O . TYR A 1 92 ? -2.021 -1.788 8.958 1.00 87.75 92 TYR A O 1
ATOM 763 N N . PHE A 1 93 ? -0.027 -1.908 7.928 1.00 90.31 93 PHE A N 1
ATOM 764 C CA . PHE A 1 93 ? 0.277 -0.484 7.849 1.00 90.31 93 PHE A CA 1
ATOM 765 C C . PHE A 1 93 ? 0.516 0.178 9.216 1.00 90.31 93 PHE A C 1
ATOM 767 O O . PHE A 1 93 ? 0.331 1.380 9.369 1.00 90.31 93 PHE A O 1
ATOM 774 N N . GLY A 1 94 ? 0.948 -0.602 10.216 1.00 87.94 94 GLY A N 1
ATOM 775 C CA . GLY A 1 94 ? 1.458 -0.084 11.488 1.00 87.94 94 GLY A CA 1
ATOM 776 C C . GLY A 1 94 ? 0.412 0.525 12.425 1.00 87.94 94 GLY A C 1
ATOM 777 O O . GLY A 1 94 ? 0.787 1.139 13.426 1.00 87.94 94 GLY A O 1
ATOM 778 N N . LEU A 1 95 ? -0.883 0.361 12.139 1.00 88.56 95 LEU A N 1
ATOM 779 C CA . LEU A 1 95 ? -1.946 0.927 12.974 1.00 88.56 95 LEU A CA 1
ATOM 780 C C . LEU A 1 95 ? -2.086 0.166 14.293 1.00 88.56 95 LEU A C 1
ATOM 782 O O . LEU A 1 95 ? -1.924 -1.057 14.335 1.00 88.56 95 LEU A O 1
ATOM 786 N N . GLU A 1 96 ? -2.424 0.884 15.361 1.00 87.75 96 GLU A N 1
ATOM 787 C CA . GLU A 1 96 ? -2.608 0.303 16.692 1.00 87.75 96 GLU A CA 1
ATOM 788 C C . GLU A 1 96 ? -3.925 -0.465 16.797 1.00 87.75 96 GLU A C 1
ATOM 790 O O . GLU A 1 96 ? -4.966 -0.007 16.320 1.00 87.75 96 GLU A O 1
ATOM 795 N N . ILE A 1 97 ? -3.885 -1.615 17.473 1.00 87.44 97 ILE A N 1
ATOM 796 C CA . ILE A 1 97 ? -5.093 -2.341 17.860 1.00 87.44 97 ILE A CA 1
ATOM 797 C C . ILE A 1 97 ? -5.509 -1.860 19.248 1.00 87.44 97 ILE A C 1
ATOM 799 O O . ILE A 1 97 ? -4.806 -2.076 20.235 1.00 87.44 97 ILE A O 1
ATOM 803 N N . ILE A 1 98 ? -6.674 -1.226 19.326 1.00 86.62 98 ILE A N 1
ATOM 804 C CA . ILE A 1 98 ? -7.284 -0.826 20.595 1.00 86.62 98 ILE A CA 1
ATOM 805 C C . ILE A 1 98 ? -7.930 -2.046 21.251 1.00 86.62 98 ILE A C 1
ATOM 807 O O . ILE A 1 98 ? -8.377 -2.978 20.572 1.00 86.62 98 ILE A O 1
ATOM 811 N N . GLU A 1 99 ? -8.016 -2.012 22.581 1.00 80.12 99 GLU A N 1
ATOM 812 C CA . GLU A 1 99 ? -8.784 -2.964 23.378 1.00 80.12 99 GLU A CA 1
ATOM 813 C C . GLU A 1 99 ? -10.164 -3.244 22.751 1.00 80.12 99 GLU A C 1
ATOM 815 O O . GLU A 1 99 ? -10.909 -2.334 22.383 1.00 80.12 99 GLU A O 1
ATOM 820 N N . GLY A 1 100 ? -10.482 -4.529 22.585 1.00 82.88 100 GLY A N 1
ATOM 821 C CA . GLY A 1 100 ? -11.686 -4.976 21.879 1.00 82.88 100 GLY A CA 1
ATOM 822 C C . GLY A 1 100 ? -11.506 -5.221 20.377 1.00 82.88 100 GLY A C 1
ATOM 823 O O . GLY A 1 100 ? -12.485 -5.550 19.711 1.00 82.88 100 GLY A O 1
ATOM 824 N N . GLY A 1 101 ? -10.284 -5.113 19.839 1.00 89.12 101 GLY A N 1
ATOM 825 C CA . GLY A 1 101 ? -10.003 -5.436 18.437 1.00 89.12 101 GLY A CA 1
ATOM 826 C C . GLY A 1 101 ? -10.545 -4.373 17.488 1.00 89.12 101 GLY A C 1
ATOM 827 O O . GLY A 1 101 ? -11.233 -4.692 16.518 1.00 89.12 101 GLY A O 1
ATOM 828 N N . LEU A 1 102 ? -10.274 -3.106 17.800 1.00 90.31 102 LEU A N 1
ATOM 829 C CA . LEU A 1 102 ? -10.730 -1.949 17.034 1.00 90.31 102 LEU A CA 1
ATOM 830 C C . LEU A 1 102 ? -9.547 -1.158 16.472 1.00 90.31 102 LEU A C 1
ATOM 832 O O . LEU A 1 102 ? -8.488 -1.092 17.091 1.00 90.31 102 LEU A O 1
ATOM 836 N N . VAL A 1 103 ? -9.765 -0.507 15.331 1.00 89.62 103 VAL A N 1
ATOM 837 C CA . VAL A 1 103 ? -8.797 0.385 14.674 1.00 89.62 103 VAL A CA 1
ATOM 838 C C . VAL A 1 103 ? -9.419 1.773 14.530 1.00 89.62 103 VAL A C 1
ATOM 840 O O . VAL A 1 10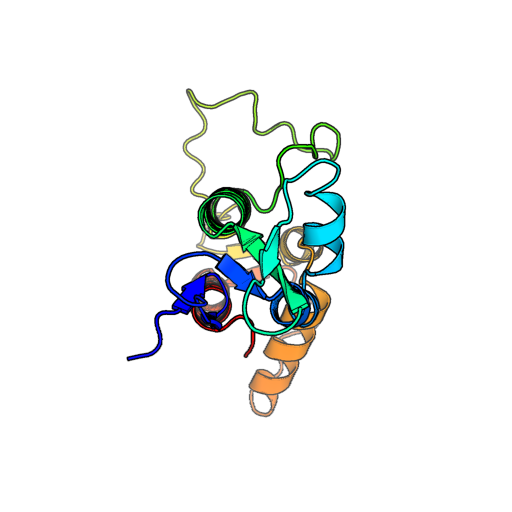3 ? -10.589 1.888 14.145 1.00 89.62 103 VAL A O 1
ATOM 843 N N . ARG A 1 104 ? -8.675 2.841 14.854 1.00 90.31 104 ARG A N 1
ATOM 844 C CA . ARG A 1 104 ? -9.180 4.220 14.719 1.00 90.31 104 ARG A CA 1
ATOM 845 C C . ARG A 1 104 ? -9.213 4.633 13.261 1.00 90.31 104 ARG A C 1
ATOM 847 O O . ARG A 1 104 ? -8.214 4.548 12.555 1.00 90.31 104 ARG A O 1
ATOM 854 N N . ILE A 1 105 ? -10.331 5.215 12.847 1.00 90.38 105 ILE A N 1
ATOM 855 C CA . ILE A 1 105 ? -10.454 5.818 11.515 1.00 90.38 105 ILE A CA 1
ATOM 856 C C . ILE A 1 105 ? -9.520 7.023 11.379 1.00 90.38 105 ILE A C 1
ATOM 858 O O . ILE A 1 105 ? -8.984 7.254 10.302 1.00 90.38 105 ILE A O 1
ATOM 862 N N . ALA A 1 106 ? -9.287 7.756 12.472 1.00 88.44 106 ALA A N 1
ATOM 863 C CA . ALA A 1 106 ? -8.330 8.858 12.492 1.00 88.44 106 ALA A CA 1
ATOM 864 C C . ALA A 1 106 ? -6.905 8.400 12.143 1.00 88.44 106 ALA A C 1
ATOM 866 O O . ALA A 1 106 ? -6.216 9.119 11.433 1.00 88.44 106 ALA A O 1
ATOM 867 N N . ASP A 1 107 ? -6.493 7.202 12.573 1.00 87.50 107 ASP A N 1
ATOM 868 C CA . ASP A 1 107 ? -5.165 6.659 12.267 1.00 87.50 107 ASP A CA 1
ATOM 869 C C . ASP A 1 107 ? -5.101 6.166 10.811 1.00 87.50 107 ASP A C 1
ATOM 871 O O . ASP A 1 107 ? -4.131 6.432 10.108 1.00 87.50 107 ASP A O 1
ATOM 875 N N . ILE A 1 108 ? -6.179 5.543 10.311 1.00 90.44 108 ILE A N 1
ATOM 876 C CA . ILE A 1 108 ? -6.313 5.171 8.888 1.00 90.44 108 ILE A CA 1
ATOM 877 C C . ILE A 1 108 ? -6.255 6.418 7.987 1.00 90.44 108 ILE A C 1
ATOM 879 O O . ILE A 1 108 ? -5.708 6.354 6.890 1.00 90.44 108 ILE A O 1
ATOM 883 N N . ALA A 1 109 ? -6.779 7.560 8.446 1.00 89.81 109 ALA A N 1
ATOM 884 C CA . ALA A 1 109 ? -6.774 8.818 7.697 1.00 89.81 109 ALA A CA 1
ATOM 885 C C . ALA A 1 109 ? -5.378 9.388 7.421 1.00 89.81 109 ALA A C 1
ATOM 887 O O . ALA A 1 109 ? -5.231 10.218 6.525 1.00 89.81 109 ALA A O 1
ATOM 888 N N . TRP A 1 110 ? -4.359 8.919 8.141 1.00 87.94 110 TRP A N 1
ATOM 889 C CA . TRP A 1 110 ? -2.965 9.270 7.881 1.00 87.94 110 TRP A CA 1
ATOM 890 C C . TRP A 1 110 ? -2.306 8.411 6.802 1.00 87.94 110 TRP A C 1
ATOM 892 O O . TRP A 1 110 ? -1.202 8.733 6.362 1.00 87.94 110 TRP A O 1
ATOM 902 N N . LEU A 1 111 ? -2.950 7.327 6.364 1.00 90.81 111 LEU A N 1
ATOM 903 C CA . LEU A 1 111 ? -2.395 6.457 5.337 1.00 90.81 111 LEU A CA 1
ATOM 904 C C . LEU A 1 111 ? -2.549 7.083 3.946 1.00 90.81 111 LEU A C 1
ATOM 906 O O . LEU A 1 111 ? -3.583 7.682 3.639 1.00 90.81 111 LEU A O 1
ATOM 910 N N . PRO A 1 112 ? -1.567 6.881 3.053 1.00 90.81 112 PRO A N 1
ATOM 911 C CA . PRO A 1 112 ? -1.542 7.535 1.745 1.00 90.81 112 PRO A CA 1
ATOM 912 C C . PRO A 1 112 ? -2.650 7.061 0.795 1.00 90.81 112 PRO A C 1
ATOM 914 O O . PRO A 1 112 ? -2.867 7.679 -0.237 1.00 90.81 112 PRO A O 1
ATOM 917 N N . PHE A 1 113 ? -3.367 5.990 1.146 1.00 92.25 113 PHE A N 1
ATOM 918 C CA . PHE A 1 113 ? -4.503 5.451 0.397 1.00 92.25 113 PHE A CA 1
ATOM 919 C C . PHE A 1 113 ? -5.852 5.660 1.115 1.00 92.25 113 PHE A C 1
ATOM 921 O O . PHE A 1 113 ? -6.831 4.987 0.788 1.00 92.25 113 PHE A O 1
ATOM 928 N N . TYR A 1 114 ? -5.936 6.565 2.100 1.00 92.00 114 TYR A N 1
ATOM 929 C CA . TYR A 1 114 ? -7.161 6.786 2.882 1.00 92.00 114 TYR A CA 1
ATOM 930 C C . TYR A 1 114 ? -8.394 7.065 2.015 1.00 92.00 114 TYR A C 1
ATOM 932 O O . TYR A 1 114 ? -9.441 6.454 2.223 1.00 92.00 114 TYR A O 1
ATOM 940 N N . GLU A 1 115 ? -8.270 7.962 1.035 1.00 90.88 115 GLU A N 1
ATOM 941 C CA . GLU A 1 115 ? -9.377 8.329 0.144 1.00 90.88 115 GLU A CA 1
ATOM 942 C C . GLU A 1 115 ? -9.900 7.099 -0.611 1.00 90.88 115 GLU A C 1
ATOM 944 O O . GLU A 1 115 ? -11.105 6.851 -0.655 1.00 90.88 115 GLU A O 1
ATOM 949 N N . PHE A 1 116 ? -8.986 6.259 -1.099 1.00 91.62 116 PHE A N 1
ATOM 950 C CA . PHE A 1 116 ? -9.323 5.009 -1.767 1.00 91.62 116 PHE A CA 1
ATOM 951 C C . PHE A 1 116 ? -10.019 4.008 -0.834 1.00 91.62 116 PHE A C 1
ATOM 953 O O . PHE A 1 116 ? -11.038 3.423 -1.208 1.00 91.62 116 PHE A O 1
ATOM 960 N N . TRP A 1 117 ? -9.520 3.829 0.393 1.00 91.88 117 TRP A N 1
ATOM 961 C CA . TRP A 1 117 ? -10.172 2.982 1.398 1.00 91.88 117 TRP A CA 1
ATOM 962 C C . TRP A 1 117 ? -11.578 3.493 1.755 1.00 91.88 117 TRP A C 1
ATOM 964 O O . TRP A 1 117 ? -12.537 2.716 1.842 1.00 91.88 117 TRP A O 1
ATOM 974 N N . ARG A 1 118 ? -11.729 4.809 1.943 1.00 89.31 118 ARG A N 1
ATOM 975 C CA . ARG A 1 118 ? -13.011 5.441 2.279 1.00 89.31 118 ARG A CA 1
ATOM 976 C C . ARG A 1 118 ? -14.045 5.182 1.187 1.00 89.31 118 ARG A C 1
ATOM 978 O O . ARG A 1 118 ? -15.167 4.780 1.490 1.00 89.31 118 ARG A O 1
ATOM 985 N N . ASP A 1 119 ? -13.663 5.366 -0.070 1.00 88.19 119 ASP A N 1
ATOM 986 C CA . ASP A 1 119 ? -14.566 5.180 -1.203 1.00 88.19 119 ASP A CA 1
ATOM 987 C C . ASP A 1 119 ? -14.909 3.692 -1.404 1.00 88.19 119 ASP A C 1
ATOM 989 O O . ASP A 1 119 ? -16.073 3.337 -1.606 1.00 88.19 119 ASP A O 1
ATOM 993 N N . SER A 1 120 ? -13.923 2.810 -1.228 1.00 84.69 120 SER A N 1
ATOM 994 C CA . SER A 1 120 ? -14.078 1.350 -1.255 1.00 84.69 120 SER A CA 1
ATOM 995 C C . SER A 1 120 ? -15.093 0.848 -0.220 1.00 84.69 120 SER A C 1
ATOM 997 O O . SER A 1 120 ? -16.015 0.094 -0.541 1.00 84.69 120 SER A O 1
ATOM 999 N N . THR A 1 121 ? -14.986 1.318 1.025 1.00 78.69 121 THR A N 1
ATOM 1000 C CA . THR A 1 121 ? -15.915 0.942 2.107 1.00 78.69 121 THR A CA 1
ATOM 1001 C C . THR A 1 121 ? -17.315 1.537 1.928 1.00 78.69 121 THR A C 1
ATOM 1003 O O . THR A 1 121 ? -18.310 0.899 2.287 1.00 78.69 121 THR A O 1
ATOM 1006 N N . ALA A 1 122 ? -17.431 2.717 1.311 1.00 71.25 122 ALA A N 1
ATOM 1007 C CA . ALA A 1 122 ? -18.722 3.325 0.989 1.00 71.25 122 ALA A CA 1
ATOM 1008 C C . ALA A 1 122 ? -19.500 2.530 -0.078 1.00 71.25 122 ALA A C 1
ATOM 1010 O O . ALA A 1 122 ? -20.730 2.449 -0.017 1.00 71.25 122 ALA A O 1
ATOM 1011 N N . GLN A 1 123 ? -18.805 1.904 -1.032 1.00 61.88 123 GLN A N 1
ATOM 1012 C CA . GLN A 1 123 ? -19.433 1.101 -2.088 1.00 61.88 123 GLN A CA 1
ATOM 1013 C C . GLN A 1 123 ? -19.962 -0.254 -1.588 1.00 61.88 123 GLN A C 1
ATOM 1015 O O . GLN A 1 123 ? -21.041 -0.677 -2.014 1.00 61.88 123 GLN A O 1
ATOM 1020 N N . VAL A 1 124 ? -19.270 -0.892 -0.636 1.00 59.69 124 VAL A N 1
ATOM 1021 C CA . VAL A 1 124 ? -19.720 -2.137 0.028 1.00 59.69 124 VAL A CA 1
ATOM 1022 C C . VAL A 1 124 ? -20.996 -1.904 0.862 1.00 59.69 124 VAL A C 1
ATOM 1024 O O . VAL A 1 124 ? -21.828 -2.798 1.025 1.00 59.69 124 VAL A O 1
ATOM 1027 N N . GLY A 1 125 ? -21.210 -0.671 1.332 1.00 52.69 125 GLY A N 1
ATOM 1028 C CA . GLY A 1 125 ? -22.319 -0.261 2.197 1.00 52.69 125 GLY A CA 1
ATOM 1029 C C . GLY A 1 125 ? -23.694 -0.092 1.540 1.00 52.69 125 GLY A C 1
ATOM 1030 O O . GLY A 1 125 ? -24.631 0.299 2.239 1.00 52.69 125 GLY A O 1
ATOM 1031 N N . LYS A 1 126 ? -23.888 -0.420 0.250 1.00 51.25 126 LYS A N 1
ATOM 1032 C CA . LYS A 1 126 ? -25.198 -0.286 -0.438 1.00 51.25 126 LYS A CA 1
ATOM 1033 C C . LYS A 1 126 ? -26.356 -1.110 0.178 1.00 51.25 126 LYS A C 1
ATOM 1035 O O . LYS A 1 126 ? -27.487 -0.979 -0.281 1.00 51.25 126 LYS A O 1
ATOM 1040 N N . GLY A 1 127 ? -26.112 -1.896 1.235 1.00 50.53 127 GLY A N 1
ATOM 1041 C CA . GLY A 1 127 ? -27.145 -2.525 2.080 1.00 50.53 127 GLY A CA 1
ATOM 1042 C C . GLY A 1 127 ? -26.971 -2.374 3.605 1.00 50.53 127 GLY A C 1
ATOM 1043 O O . GLY A 1 127 ? -27.855 -2.782 4.355 1.00 50.53 127 GLY A O 1
ATOM 1044 N N . ARG A 1 128 ? -25.867 -1.789 4.094 1.00 48.91 128 ARG A N 1
ATOM 1045 C CA . ARG A 1 128 ? -25.600 -1.531 5.524 1.00 48.91 128 ARG A CA 1
ATOM 1046 C C . ARG A 1 128 ? -24.877 -0.192 5.649 1.00 48.91 128 ARG A C 1
ATOM 1048 O O . ARG A 1 128 ? -23.694 -0.087 5.349 1.00 48.91 128 ARG A O 1
ATOM 1055 N N . THR A 1 129 ? -25.590 0.836 6.094 1.00 51.31 129 THR A N 1
ATOM 1056 C CA . THR A 1 129 ? -25.011 2.159 6.348 1.00 51.31 129 THR A CA 1
ATOM 1057 C C . THR A 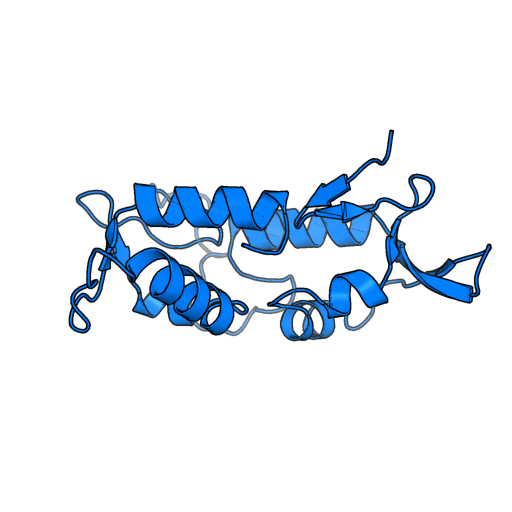1 129 ? -24.092 2.095 7.566 1.00 51.31 129 THR A C 1
ATOM 1059 O O . THR A 1 129 ? -24.571 1.937 8.692 1.00 51.31 129 THR A O 1
ATOM 1062 N N . ARG A 1 130 ? -22.776 2.225 7.355 1.00 60.31 130 ARG A N 1
ATOM 1063 C CA . ARG A 1 130 ? -21.821 2.493 8.440 1.00 60.31 130 ARG A CA 1
ATOM 1064 C C . ARG A 1 130 ? -22.248 3.789 9.127 1.00 60.31 130 ARG A C 1
ATOM 1066 O O . ARG A 1 130 ? -22.540 4.769 8.447 1.00 60.31 130 ARG A O 1
ATOM 1073 N N . ASN A 1 131 ? -22.322 3.792 10.459 1.00 62.62 131 ASN A N 1
ATOM 1074 C CA . ASN A 1 131 ? -22.647 5.008 11.200 1.00 62.62 131 ASN A CA 1
ATOM 1075 C C . ASN A 1 131 ? -21.576 6.071 10.875 1.00 62.62 131 ASN A C 1
ATOM 1077 O O . ASN A 1 131 ? -20.407 5.832 11.188 1.00 62.62 131 ASN A O 1
ATOM 1081 N N . PRO A 1 132 ? -21.935 7.218 10.268 1.00 60.34 132 PRO A N 1
ATOM 1082 C CA . PRO A 1 132 ? -20.971 8.249 9.885 1.00 60.34 132 PRO A CA 1
ATOM 1083 C C . PRO A 1 132 ? -20.258 8.880 11.090 1.00 60.34 132 PRO A C 1
ATOM 1085 O O . PRO A 1 132 ? -19.219 9.508 10.922 1.00 60.34 132 PRO A O 1
ATOM 1088 N N . HIS A 1 133 ? -20.777 8.680 12.306 1.00 62.25 133 HIS A N 1
ATOM 1089 C CA . HIS A 1 133 ? -20.151 9.121 13.553 1.00 62.25 133 HIS A CA 1
ATOM 1090 C C . HIS A 1 133 ? -19.247 8.065 14.204 1.00 62.25 133 HIS A C 1
ATOM 1092 O O . HIS A 1 133 ? -18.664 8.338 15.254 1.00 62.25 133 HIS A O 1
ATOM 1098 N N . SER A 1 134 ? -19.131 6.859 13.633 1.00 78.12 134 SER A N 1
ATOM 1099 C CA . SER A 1 134 ? -18.197 5.867 14.169 1.00 78.12 134 SER A CA 1
ATOM 1100 C C . SER A 1 134 ? -16.771 6.381 14.021 1.00 78.12 134 SER A C 1
ATOM 1102 O O . SER A 1 134 ? -16.362 6.764 12.929 1.00 78.12 134 SER A O 1
ATOM 1104 N N . GLN A 1 135 ? -16.017 6.372 15.117 1.00 87.19 135 GLN A N 1
ATOM 1105 C CA . GLN A 1 135 ? -14.599 6.746 15.140 1.00 87.19 135 GLN A CA 1
ATOM 1106 C C . GLN A 1 135 ? -13.669 5.535 14.967 1.00 87.19 135 GLN A C 1
ATOM 1108 O O . GLN A 1 135 ? -12.463 5.701 14.783 1.00 87.19 135 GLN A O 1
ATOM 1113 N N . HIS A 1 136 ? -14.230 4.324 15.000 1.00 90.50 136 HIS A N 1
ATOM 1114 C CA . HIS A 1 136 ? -13.497 3.063 14.963 1.00 90.50 136 HIS A CA 1
ATOM 1115 C C . HIS A 1 136 ? -14.140 2.076 13.984 1.00 90.50 136 HIS A C 1
ATOM 1117 O O . HIS A 1 136 ? -15.346 2.161 13.717 1.00 90.50 136 HIS A O 1
ATOM 1123 N N . ILE A 1 137 ? -13.345 1.124 13.499 1.00 91.12 137 ILE A N 1
ATOM 1124 C CA . ILE A 1 137 ? -13.818 -0.059 12.770 1.00 91.12 137 ILE A CA 1
ATOM 1125 C C . ILE A 1 137 ? -13.314 -1.349 13.433 1.00 91.12 137 ILE A C 1
ATOM 1127 O O . ILE A 1 137 ? -12.268 -1.317 14.089 1.00 91.12 137 ILE A O 1
ATOM 1131 N N . PRO A 1 138 ? -14.025 -2.481 13.277 1.00 92.31 138 PRO A N 1
ATOM 1132 C CA . PRO A 1 138 ? -13.521 -3.784 13.693 1.00 92.31 138 PRO A CA 1
ATOM 1133 C C . PRO A 1 138 ? -12.208 -4.137 12.992 1.00 92.31 138 PRO A C 1
ATOM 1135 O O . PRO A 1 138 ? -12.054 -3.908 11.792 1.00 92.31 138 PRO A O 1
ATOM 1138 N N . LEU A 1 139 ? -11.296 -4.776 13.723 1.00 90.06 139 LEU A N 1
ATOM 1139 C CA . LEU A 1 139 ? -10.032 -5.276 13.185 1.00 90.06 139 LEU A CA 1
ATOM 1140 C C . LEU A 1 139 ? -10.251 -6.215 11.994 1.00 90.06 139 LEU A C 1
ATOM 1142 O O . LEU A 1 139 ? -9.531 -6.129 11.011 1.00 90.06 139 LEU A O 1
ATOM 1146 N N . SER A 1 140 ? -11.276 -7.067 12.039 1.00 90.38 140 SER A N 1
ATOM 1147 C CA . SER A 1 140 ? -11.595 -7.982 10.939 1.00 90.38 140 SER A CA 1
ATOM 1148 C C . SER A 1 140 ? -12.013 -7.264 9.652 1.00 90.38 140 SER A C 1
ATOM 1150 O O . SER A 1 140 ? -11.698 -7.738 8.563 1.00 90.38 140 SER A O 1
ATOM 1152 N N . GLU A 1 141 ? -12.695 -6.119 9.758 1.00 91.31 141 GLU A N 1
ATOM 1153 C CA . GLU A 1 141 ? -13.040 -5.280 8.604 1.00 91.31 141 GLU A CA 1
ATOM 1154 C C . GLU A 1 141 ? -11.775 -4.650 8.013 1.00 91.31 141 GLU A C 1
ATOM 1156 O O . GLU A 1 141 ? -11.571 -4.689 6.799 1.00 91.31 141 GLU A O 1
ATOM 1161 N N . TRP A 1 142 ? -10.894 -4.137 8.878 1.00 92.00 142 TRP A N 1
ATOM 1162 C CA . TRP A 1 142 ? -9.607 -3.583 8.463 1.00 92.00 142 TRP A CA 1
ATOM 1163 C C . TRP A 1 142 ? -8.715 -4.627 7.787 1.00 92.00 142 TRP A C 1
ATOM 1165 O O . TRP A 1 142 ? -8.234 -4.398 6.682 1.00 92.00 142 TRP A O 1
ATOM 1175 N N . GLU A 1 143 ? -8.515 -5.786 8.415 1.00 91.19 143 GLU A N 1
ATOM 1176 C CA . GLU A 1 143 ? -7.663 -6.849 7.880 1.00 91.19 143 GLU A CA 1
ATOM 1177 C C . GLU A 1 143 ? -8.217 -7.444 6.588 1.00 91.19 143 GLU A C 1
ATOM 1179 O O . GLU A 1 143 ? -7.436 -7.791 5.703 1.00 91.19 143 GLU A O 1
ATOM 1184 N N . GLY A 1 144 ? -9.543 -7.546 6.462 1.00 91.12 144 GLY A N 1
ATOM 1185 C CA . GLY A 1 144 ? -10.186 -7.988 5.227 1.00 91.12 144 GLY A CA 1
ATOM 1186 C C . GLY A 1 144 ? -9.852 -7.061 4.060 1.00 91.12 144 GLY A C 1
ATOM 1187 O O . GLY A 1 144 ? -9.403 -7.528 3.014 1.00 91.12 144 GLY A O 1
ATOM 1188 N N . PHE A 1 145 ? -9.992 -5.749 4.268 1.00 93.19 145 PHE A N 1
ATOM 1189 C CA . PHE A 1 145 ? -9.570 -4.756 3.281 1.00 93.19 145 PHE A CA 1
ATOM 1190 C C . PHE A 1 145 ? -8.061 -4.825 3.021 1.00 93.19 145 PHE A C 1
ATOM 1192 O O . PHE A 1 145 ? -7.646 -4.932 1.872 1.00 93.19 145 PHE A O 1
ATOM 1199 N N . ALA A 1 146 ? -7.236 -4.788 4.071 1.00 92.25 146 ALA A N 1
ATOM 1200 C CA . ALA A 1 146 ? -5.786 -4.702 3.941 1.00 92.25 146 ALA A CA 1
ATOM 1201 C C . ALA A 1 146 ? -5.206 -5.893 3.169 1.00 92.25 146 ALA A C 1
ATOM 1203 O O . ALA A 1 146 ? -4.373 -5.688 2.293 1.00 92.25 146 ALA A O 1
ATOM 1204 N N . ARG A 1 147 ? -5.672 -7.121 3.435 1.00 92.69 147 ARG A N 1
ATOM 1205 C CA . ARG A 1 147 ? -5.240 -8.315 2.689 1.00 92.69 147 ARG A CA 1
ATOM 1206 C C . ARG A 1 147 ? -5.606 -8.213 1.211 1.00 92.69 147 ARG A C 1
ATOM 1208 O O . ARG A 1 147 ? -4.724 -8.346 0.372 1.00 92.69 147 ARG A O 1
ATOM 1215 N N . SER A 1 148 ? -6.866 -7.893 0.907 1.00 93.25 148 SER A N 1
ATOM 1216 C CA . SER A 1 148 ? -7.328 -7.719 -0.478 1.00 93.25 148 SER A CA 1
ATOM 1217 C C . SER A 1 148 ? -6.523 -6.643 -1.208 1.00 93.25 148 SER A C 1
ATOM 1219 O O . SER A 1 148 ? -6.085 -6.834 -2.342 1.00 93.25 148 SER A O 1
ATOM 1221 N N . PHE A 1 149 ? -6.272 -5.525 -0.531 1.00 93.75 149 PHE A N 1
ATOM 1222 C CA . PHE A 1 149 ? -5.512 -4.412 -1.076 1.00 93.75 149 PHE A CA 1
ATOM 1223 C C . PHE A 1 149 ? -4.044 -4.775 -1.331 1.00 93.75 149 PHE A C 1
ATOM 1225 O O . PHE A 1 149 ? -3.510 -4.460 -2.390 1.00 93.75 149 PHE A O 1
ATOM 1232 N N . ILE A 1 150 ? -3.397 -5.483 -0.402 1.00 93.50 150 ILE A N 1
ATOM 1233 C CA . ILE A 1 150 ? -2.018 -5.969 -0.555 1.00 93.50 150 ILE A CA 1
ATOM 1234 C C . ILE A 1 150 ? -1.909 -6.989 -1.694 1.00 93.50 150 ILE A C 1
ATOM 1236 O O . ILE A 1 150 ? -0.883 -7.039 -2.366 1.00 93.50 150 ILE A O 1
ATOM 1240 N N . GLU A 1 151 ? -2.940 -7.793 -1.933 1.00 92.88 151 GLU A N 1
A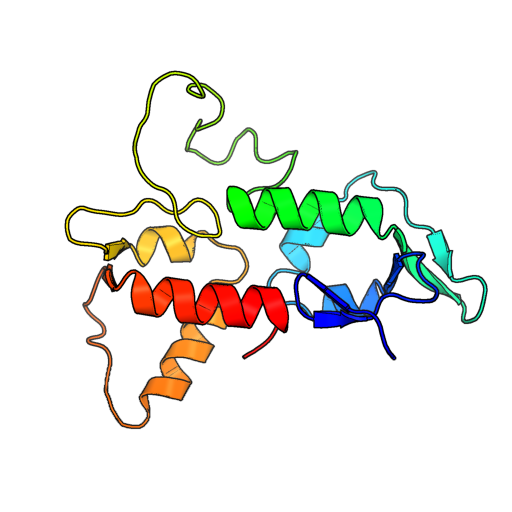TOM 1241 C CA . GLU A 1 151 ? -2.931 -8.804 -2.994 1.00 92.88 151 GLU A CA 1
ATOM 1242 C C . GLU A 1 151 ? -3.187 -8.206 -4.382 1.00 92.88 151 GLU A C 1
ATOM 1244 O O . GLU A 1 151 ? -2.589 -8.651 -5.359 1.00 92.88 151 GLU A O 1
ATOM 1249 N N . THR A 1 152 ? -4.061 -7.203 -4.481 1.00 90.69 152 THR A N 1
ATOM 1250 C CA . THR A 1 152 ? -4.609 -6.767 -5.779 1.00 90.69 152 THR A CA 1
ATOM 1251 C C . THR A 1 152 ? -4.325 -5.310 -6.138 1.00 90.69 152 THR A C 1
ATOM 1253 O O . THR A 1 152 ? -4.513 -4.932 -7.290 1.00 90.69 152 THR A O 1
ATOM 1256 N N . GLY A 1 153 ? -3.908 -4.478 -5.178 1.00 84.12 153 GLY A N 1
ATOM 1257 C CA . GLY A 1 153 ? -3.670 -3.039 -5.369 1.00 84.12 153 GLY A CA 1
ATOM 1258 C C . GLY A 1 153 ? -4.934 -2.202 -5.587 1.00 84.12 153 GLY A C 1
ATOM 1259 O O . GLY A 1 153 ? -4.869 -0.972 -5.583 1.00 84.12 153 GLY A O 1
ATOM 1260 N N . HIS A 1 154 ? -6.085 -2.859 -5.730 1.00 74.06 154 HIS A N 1
ATOM 1261 C CA . HIS A 1 154 ? -7.395 -2.275 -5.978 1.00 74.06 154 HIS A CA 1
ATOM 1262 C C . HIS A 1 154 ? -8.461 -3.029 -5.160 1.00 74.06 154 HIS A C 1
ATOM 1264 O O . HIS A 1 154 ? -8.124 -3.824 -4.286 1.00 74.06 154 HIS A O 1
ATOM 1270 N N . ASN A 1 155 ? -9.739 -2.709 -5.352 1.00 52.75 155 ASN A N 1
ATOM 1271 C CA . ASN A 1 155 ? -10.855 -3.308 -4.617 1.00 52.75 155 ASN A CA 1
ATOM 1272 C C . ASN A 1 155 ? -11.798 -4.014 -5.590 1.00 52.75 155 ASN A C 1
ATOM 1274 O O . ASN A 1 155 ? -11.942 -3.492 -6.722 1.00 52.75 155 ASN A O 1
#

Sequence (155 aa):
MTEHTYFGLEVVNGRGVRSTDIACLPFADFWSQSVVGSTQALGHSNGEWLVYLHDWENFCELFIRTGQYRDTKDAAHSVWRYWEDDFTPKTYFGLEIIEGGLVRIADIAWLPFYEFWRDSTAQVGKGRTRNPHSQHIPLSEWEGFARSFIETGHN

Foldseek 3Di:
DFDAAWQRFTQDPVFFGFLVVCCPFLQSVVVVVQCPPADWDQDPPPRTIGRGHVVVNVQLVCCQQALHHDPPPPPPDPPVPDPDDDPFDAHTRRFTQDPPQKTFLVVCVPHSNNVQVVVVVVVVCPPPDDDPPDRIDHNCVVNVVSVCCGNHSHD

Secondary structure (DSSP, 8-state):
---B-GGG-B-BTTTEEEHHHHTTSTTHHHHHHHTTT--EEE-TTTS-EEEEHHHHHHHHHHHHHHS--TT-SSSS--TTS-SSS----B-GGG-B-BTTTEEEHHHHTTSTTHHHHHHHHHHHTTTS---TT--EEEHHHHHHHHHHHHHHS--

Radius of gyration: 17.09 Å; chains: 1; bounding box: 45×32×50 Å